Protein AF-A0A9E2ASN6-F1 (afdb_monomer_lite)

Secondary structure (DSSP, 8-state):
--HHHHHHHHHHHHHHHHHHHHHHHHHH--HHHHHHHHTTSHHHHHHHTTS-TTTTSHHHHHHHHHHT----------HHHHHHHHHHHHHHHHHHHHHHHHH--

Foldseek 3Di:
DVVVVVVVVVVVLVVVLVVVLVVCCVVVVDPVVSLVVSCLRQVSLVVLQCPCPPCVPVVVVVVVVVVPDPPPPCPDPPVVSVVSNVVVVVVVVVVVVVVVVVVVD

pLDDT: mean 73.29, std 13.55, range [45.16, 91.12]

Sequence (105 aa):
KRSAFALGFLILWQVFEGFVRGMIRWKLFDGDTTDVIMGFFPLNAMWKLIDEPFSRLGAVQSVADQIGEKFEMDYGVHWYEILIVAGWTVIFIYLSYALLKKRDL

Structure (mmCIF, N/CA/C/O backbone):
data_AF-A0A9E2ASN6-F1
#
_entry.id   AF-A0A9E2ASN6-F1
#
loop_
_atom_site.group_PDB
_atom_site.id
_atom_site.type_symbol
_atom_site.label_atom_id
_atom_site.label_alt_id
_atom_site.label_comp_id
_atom_site.label_asym_id
_atom_site.label_entity_id
_atom_site.label_seq_id
_atom_site.pdbx_PDB_ins_code
_atom_site.Cartn_x
_atom_site.Cartn_y
_atom_site.Cartn_z
_atom_site.occupancy
_atom_site.B_iso_or_equiv
_atom_site.auth_seq_id
_atom_site.auth_comp_id
_atom_site.auth_asym_id
_atom_site.auth_atom_id
_atom_site.pdbx_PDB_model_num
ATOM 1 N N . LYS A 1 1 ? 19.786 -13.891 2.375 1.00 52.62 1 LYS A N 1
ATOM 2 C CA . LYS A 1 1 ? 20.004 -13.201 1.073 1.00 52.62 1 LYS A CA 1
ATOM 3 C C . LYS A 1 1 ? 18.737 -13.078 0.204 1.00 52.62 1 LYS A C 1
ATOM 5 O O . LYS A 1 1 ? 18.647 -12.092 -0.504 1.00 52.62 1 LYS A O 1
ATOM 10 N N . ARG A 1 2 ? 17.749 -13.995 0.263 1.00 59.03 2 ARG A N 1
ATOM 11 C CA . ARG A 1 2 ? 16.497 -13.894 -0.533 1.00 59.03 2 ARG A CA 1
ATOM 12 C C . ARG A 1 2 ? 15.401 -12.994 0.081 1.00 59.03 2 ARG A C 1
ATOM 14 O O . ARG A 1 2 ? 14.643 -12.404 -0.673 1.00 59.03 2 ARG A O 1
ATOM 21 N N . SER A 1 3 ? 15.343 -12.819 1.410 1.00 63.47 3 SER A N 1
ATOM 22 C CA . SER A 1 3 ? 14.298 -11.985 2.048 1.00 63.47 3 SER A CA 1
ATOM 23 C C . SER A 1 3 ? 14.527 -10.472 1.927 1.00 63.47 3 SER A C 1
ATOM 25 O O . SER A 1 3 ? 13.562 -9.720 1.867 1.00 63.47 3 SER A O 1
ATOM 27 N N . ALA A 1 4 ? 15.780 -10.015 1.824 1.00 73.69 4 ALA A N 1
ATOM 28 C CA . ALA A 1 4 ? 16.094 -8.587 1.702 1.00 73.69 4 ALA A CA 1
ATOM 29 C C . ALA A 1 4 ? 15.525 -7.962 0.413 1.00 73.69 4 ALA A C 1
ATOM 31 O O . ALA A 1 4 ? 15.122 -6.804 0.411 1.00 73.69 4 ALA A O 1
ATOM 32 N N . PHE A 1 5 ? 15.439 -8.747 -0.665 1.00 74.56 5 PHE A N 1
ATOM 33 C CA . PHE A 1 5 ? 14.845 -8.310 -1.928 1.00 74.56 5 PHE A CA 1
ATOM 34 C C . PHE A 1 5 ? 13.324 -8.118 -1.817 1.00 74.56 5 PHE A C 1
ATOM 36 O O . PHE A 1 5 ? 12.799 -7.109 -2.277 1.00 74.56 5 PHE A O 1
ATOM 43 N N . ALA A 1 6 ? 12.628 -9.042 -1.145 1.00 77.44 6 ALA A N 1
ATOM 44 C CA . ALA A 1 6 ? 11.190 -8.925 -0.900 1.00 77.44 6 ALA A CA 1
ATOM 45 C C . ALA A 1 6 ? 10.867 -7.724 0.001 1.00 77.44 6 ALA A C 1
ATOM 47 O O . ALA A 1 6 ? 9.943 -6.970 -0.285 1.00 77.44 6 ALA A O 1
ATOM 48 N N . LEU A 1 7 ? 11.669 -7.498 1.045 1.00 80.75 7 LEU A N 1
ATOM 49 C CA . LEU A 1 7 ? 11.490 -6.348 1.929 1.00 80.75 7 LEU A CA 1
ATOM 50 C C . LEU A 1 7 ? 11.705 -5.018 1.188 1.00 80.75 7 LEU A C 1
ATOM 52 O O . LEU A 1 7 ? 10.915 -4.095 1.353 1.00 80.75 7 LEU A O 1
ATOM 56 N N . GLY A 1 8 ? 12.726 -4.933 0.328 1.00 84.56 8 GLY A N 1
ATOM 57 C CA . GLY A 1 8 ? 12.961 -3.748 -0.502 1.00 84.56 8 GLY A CA 1
ATOM 58 C C . GLY A 1 8 ? 11.808 -3.461 -1.467 1.00 84.56 8 GLY A C 1
ATOM 59 O O . GLY A 1 8 ? 11.405 -2.310 -1.616 1.00 84.56 8 GLY A O 1
ATOM 60 N N . PHE A 1 9 ? 11.230 -4.507 -2.066 1.00 85.44 9 PHE A N 1
ATOM 61 C CA . PHE A 1 9 ? 10.035 -4.378 -2.897 1.00 85.44 9 PHE A CA 1
ATOM 62 C C . PHE A 1 9 ? 8.838 -3.841 -2.103 1.00 85.44 9 PHE A C 1
ATOM 64 O O . PHE A 1 9 ? 8.189 -2.904 -2.555 1.00 85.44 9 PHE A O 1
ATOM 71 N N . LEU A 1 10 ? 8.582 -4.379 -0.905 1.00 85.12 10 LEU A N 1
ATOM 72 C CA . LEU A 1 10 ? 7.491 -3.918 -0.041 1.00 85.12 10 LEU A CA 1
ATOM 73 C C . LEU A 1 10 ? 7.661 -2.455 0.383 1.00 85.12 10 LEU A C 1
ATOM 75 O O . LEU A 1 10 ? 6.688 -1.711 0.369 1.00 85.12 10 LEU A O 1
ATOM 79 N N . ILE A 1 11 ? 8.883 -2.022 0.705 1.00 87.56 11 ILE A N 1
ATOM 80 C CA . ILE A 1 11 ? 9.171 -0.621 1.053 1.00 87.56 11 ILE A CA 1
ATOM 81 C C . ILE A 1 11 ? 8.931 0.297 -0.150 1.00 87.56 11 ILE A C 1
ATOM 83 O O . ILE A 1 11 ? 8.284 1.334 -0.020 1.00 87.56 11 ILE A O 1
ATOM 87 N N . LEU A 1 12 ? 9.415 -0.084 -1.335 1.00 89.31 12 LEU A N 1
ATOM 88 C CA . LEU A 1 12 ? 9.182 0.683 -2.560 1.00 89.31 12 LEU A CA 1
ATOM 89 C C . LEU A 1 12 ? 7.685 0.777 -2.874 1.00 89.31 12 LEU A C 1
ATOM 91 O O . LEU A 1 12 ? 7.185 1.850 -3.209 1.00 89.31 12 LEU A O 1
ATOM 95 N N . TRP A 1 13 ? 6.965 -0.332 -2.708 1.00 89.19 13 TRP A N 1
ATOM 96 C CA . TRP A 1 13 ? 5.521 -0.387 -2.883 1.00 89.19 13 TRP A CA 1
ATOM 97 C C . TRP A 1 13 ? 4.780 0.477 -1.852 1.00 89.19 13 TRP A C 1
ATOM 99 O O . TRP A 1 13 ? 3.846 1.188 -2.206 1.00 89.19 13 TRP A O 1
ATOM 109 N N . GLN A 1 14 ? 5.238 0.509 -0.600 1.00 87.50 14 GLN A N 1
ATOM 110 C CA . GLN A 1 14 ? 4.677 1.361 0.450 1.00 87.50 14 GLN A CA 1
ATOM 111 C C . GLN A 1 14 ? 4.834 2.854 0.135 1.00 87.50 14 GLN A C 1
ATOM 113 O O . GLN A 1 14 ? 3.894 3.628 0.319 1.00 87.50 14 GLN A O 1
ATOM 118 N N . VAL A 1 15 ? 5.996 3.265 -0.382 1.00 91.00 15 VAL A N 1
ATOM 119 C CA . VAL A 1 15 ? 6.216 4.647 -0.840 1.00 91.00 15 VAL A CA 1
ATOM 120 C C . VAL A 1 15 ? 5.313 4.973 -2.032 1.00 91.00 15 VAL A C 1
ATOM 122 O O . VAL A 1 15 ? 4.726 6.054 -2.077 1.00 91.00 15 VAL A O 1
ATOM 125 N N . PHE A 1 16 ? 5.154 4.035 -2.970 1.00 91.12 16 PHE A N 1
ATOM 126 C CA . PHE A 1 16 ? 4.257 4.192 -4.113 1.00 91.12 16 PHE A CA 1
ATOM 127 C C . PHE A 1 16 ? 2.791 4.357 -3.683 1.00 91.12 16 PHE A C 1
ATOM 129 O O . PHE A 1 16 ? 2.140 5.308 -4.113 1.00 91.12 16 PHE A O 1
ATOM 136 N N . GLU A 1 17 ? 2.281 3.503 -2.791 1.00 89.25 17 GLU A N 1
ATOM 137 C CA . GLU A 1 17 ? 0.923 3.641 -2.246 1.00 89.25 17 GLU A CA 1
ATOM 138 C C . GLU A 1 17 ? 0.734 4.976 -1.513 1.00 89.25 17 GLU A C 1
ATOM 140 O O . GLU A 1 17 ? -0.284 5.644 -1.698 1.00 89.25 17 GLU A O 1
ATOM 145 N N . GLY A 1 18 ? 1.726 5.419 -0.733 1.00 88.56 18 GLY A N 1
ATOM 146 C CA . GLY A 1 18 ? 1.693 6.728 -0.075 1.00 88.56 18 GLY A CA 1
ATOM 147 C C . GLY A 1 18 ? 1.629 7.895 -1.066 1.00 88.56 18 GLY A C 1
ATOM 148 O O . GLY A 1 18 ? 0.874 8.847 -0.859 1.00 88.56 18 GLY A O 1
ATOM 149 N N . PHE A 1 19 ? 2.367 7.805 -2.175 1.00 90.00 19 PHE A N 1
ATOM 150 C CA . PHE A 1 19 ? 2.329 8.800 -3.245 1.00 90.00 19 PHE A CA 1
ATOM 151 C C . PHE A 1 19 ? 0.972 8.831 -3.957 1.00 90.00 19 PHE A C 1
ATOM 153 O O . PHE A 1 19 ? 0.406 9.909 -4.149 1.00 90.00 19 PHE A O 1
ATOM 160 N N . VAL A 1 20 ? 0.412 7.664 -4.293 1.00 88.81 20 VAL A N 1
ATOM 161 C CA . VAL A 1 20 ? -0.926 7.566 -4.893 1.00 88.81 20 VAL A CA 1
ATOM 162 C C . VAL A 1 20 ? -1.986 8.137 -3.950 1.00 88.81 20 VAL A C 1
ATOM 164 O O . VAL A 1 20 ? -2.802 8.949 -4.385 1.00 88.81 20 VAL A O 1
ATOM 167 N N . ARG A 1 21 ? -1.922 7.817 -2.651 1.00 87.00 21 ARG A N 1
ATOM 168 C CA . ARG A 1 21 ? -2.815 8.394 -1.634 1.00 87.00 21 ARG A CA 1
ATOM 169 C C . ARG A 1 21 ? -2.741 9.916 -1.609 1.00 87.00 21 ARG A C 1
ATOM 171 O O . ARG A 1 21 ? -3.774 10.580 -1.613 1.00 87.00 21 ARG A O 1
ATOM 178 N N . GLY A 1 22 ? -1.527 10.468 -1.597 1.00 87.44 22 GLY A N 1
ATOM 179 C CA . GLY A 1 22 ? -1.305 11.913 -1.617 1.00 87.44 22 GLY A CA 1
ATOM 180 C C . GLY A 1 22 ? -1.884 12.575 -2.868 1.00 87.44 22 GLY A C 1
ATOM 181 O O . GLY A 1 22 ? -2.556 13.600 -2.767 1.00 87.44 22 GLY A O 1
ATOM 182 N N . MET A 1 23 ? -1.692 11.959 -4.037 1.00 87.81 23 MET A N 1
ATOM 183 C CA . MET A 1 23 ? -2.211 12.466 -5.308 1.00 87.81 23 MET A CA 1
ATOM 184 C C . MET A 1 23 ? -3.743 12.428 -5.374 1.00 87.81 23 MET A C 1
ATOM 186 O O . MET A 1 23 ? -4.361 13.405 -5.796 1.00 87.81 23 MET A O 1
ATOM 190 N N . ILE A 1 24 ? -4.361 11.325 -4.943 1.00 85.50 24 ILE A N 1
ATOM 191 C CA . ILE A 1 24 ? -5.821 11.176 -4.916 1.00 85.50 24 ILE A CA 1
ATOM 192 C C . ILE A 1 24 ? -6.432 12.185 -3.948 1.00 85.50 24 ILE A C 1
ATOM 194 O O . ILE A 1 24 ? -7.344 12.913 -4.333 1.00 85.50 24 ILE A O 1
ATOM 198 N N . ARG A 1 25 ? -5.875 12.309 -2.737 1.00 83.50 25 ARG A N 1
ATOM 199 C CA . ARG A 1 25 ? -6.339 13.276 -1.736 1.00 83.50 25 ARG A CA 1
ATOM 200 C C . ARG A 1 25 ? -6.245 14.714 -2.239 1.00 83.50 25 ARG A C 1
ATOM 202 O O . ARG A 1 25 ? -7.140 15.511 -1.980 1.00 83.50 25 ARG A O 1
ATOM 209 N N . TRP A 1 26 ? -5.186 15.044 -2.978 1.00 82.69 26 TRP A N 1
ATOM 210 C CA . TRP A 1 26 ? -5.017 16.372 -3.567 1.00 82.69 26 TRP A CA 1
ATOM 211 C C . TRP A 1 26 ? -5.994 16.652 -4.717 1.00 82.69 26 TRP A C 1
ATOM 213 O O . TRP A 1 26 ? -6.374 17.798 -4.924 1.00 82.69 26 TRP A O 1
ATOM 223 N N . LYS A 1 27 ? -6.421 15.623 -5.460 1.00 81.50 27 LYS A N 1
ATOM 224 C CA . LYS A 1 27 ? -7.338 15.775 -6.599 1.00 81.50 27 LYS A CA 1
ATOM 225 C C . LYS A 1 27 ? -8.815 15.714 -6.208 1.00 81.50 27 LYS A C 1
ATOM 227 O O . LYS A 1 27 ? -9.624 16.405 -6.818 1.00 81.50 27 LYS A O 1
ATOM 232 N N . LEU A 1 28 ? -9.166 14.870 -5.242 1.00 75.06 28 LEU A N 1
ATOM 233 C CA . LEU A 1 28 ? -10.550 14.637 -4.826 1.00 75.06 28 LEU A CA 1
ATOM 234 C C . LEU A 1 28 ? -10.956 15.468 -3.603 1.00 75.06 28 LEU A C 1
ATOM 236 O O . LEU A 1 28 ? -12.149 15.603 -3.370 1.00 75.06 28 LEU A O 1
ATOM 240 N N . PHE A 1 29 ? -10.001 16.023 -2.840 1.00 69.56 29 PHE A N 1
ATOM 241 C CA . PHE A 1 29 ? -10.226 16.772 -1.586 1.00 69.56 29 PHE A CA 1
ATOM 242 C C . PHE A 1 29 ? -11.166 16.086 -0.577 1.00 69.56 29 PHE A C 1
ATOM 244 O O . PHE A 1 29 ? -11.636 16.720 0.363 1.00 69.56 29 PHE A O 1
ATOM 251 N N . ASP A 1 30 ? -11.390 14.785 -0.743 1.00 76.06 30 ASP A N 1
ATOM 252 C CA . ASP A 1 30 ? -12.332 13.987 0.022 1.00 76.06 30 ASP A CA 1
ATOM 253 C C . ASP A 1 30 ? -11.607 12.780 0.625 1.00 76.06 30 ASP A C 1
ATOM 255 O O . ASP A 1 30 ? -10.916 12.028 -0.076 1.00 76.06 30 ASP A O 1
ATOM 259 N N . GLY A 1 31 ? -11.714 12.646 1.946 1.00 75.25 31 GLY A N 1
ATOM 260 C CA . GLY A 1 31 ? -11.082 11.578 2.715 1.00 75.25 31 GLY A CA 1
ATOM 261 C C . GLY A 1 31 ? -11.748 10.234 2.459 1.00 75.25 31 GLY A C 1
ATOM 262 O O . GLY A 1 31 ? -11.046 9.256 2.215 1.00 75.25 31 GLY A O 1
ATOM 263 N N . ASP A 1 32 ? -13.078 10.217 2.387 1.00 78.19 32 ASP A N 1
ATOM 264 C CA . ASP A 1 32 ? -13.855 8.981 2.296 1.00 78.19 32 ASP A CA 1
ATOM 265 C C . ASP A 1 32 ? -13.645 8.298 0.945 1.00 78.19 32 ASP A C 1
ATOM 267 O O . ASP A 1 32 ? -13.300 7.116 0.871 1.00 78.19 32 ASP A O 1
ATOM 271 N N . THR A 1 33 ? -13.735 9.061 -0.148 1.00 78.06 33 THR A N 1
ATOM 272 C CA . THR A 1 33 ? -13.447 8.529 -1.486 1.00 78.06 33 THR A CA 1
ATOM 273 C C . THR A 1 33 ? -11.985 8.082 -1.612 1.00 78.06 33 THR A C 1
ATOM 275 O O . THR A 1 33 ? -11.694 7.061 -2.242 1.00 78.06 33 THR A O 1
ATOM 278 N N . THR A 1 34 ? -11.050 8.808 -0.985 1.00 82.94 34 THR A N 1
ATOM 279 C CA . THR A 1 34 ? -9.637 8.407 -0.959 1.00 82.94 34 THR A CA 1
ATOM 280 C C . THR A 1 34 ? -9.468 7.074 -0.236 1.00 82.94 34 THR A C 1
ATOM 282 O O . THR A 1 34 ? -8.794 6.194 -0.760 1.00 82.94 34 THR A O 1
ATOM 285 N N . ASP A 1 35 ? -10.097 6.885 0.921 1.00 79.62 35 ASP A N 1
ATOM 286 C CA . ASP A 1 35 ? -9.952 5.670 1.722 1.00 79.62 35 ASP A CA 1
ATOM 287 C C . ASP A 1 35 ? -10.648 4.454 1.081 1.00 79.62 35 ASP A C 1
ATOM 289 O O . ASP A 1 35 ? -10.157 3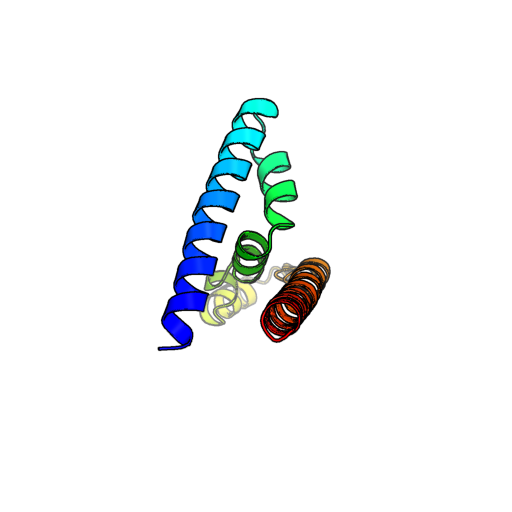.327 1.204 1.00 79.62 35 ASP A O 1
ATOM 293 N N . VAL A 1 36 ? -11.723 4.657 0.308 1.00 81.88 36 VAL A N 1
ATOM 294 C CA . VAL A 1 36 ? -12.309 3.604 -0.541 1.00 81.88 36 VAL A CA 1
ATOM 295 C C . VAL A 1 36 ? -11.330 3.178 -1.632 1.00 81.88 36 VAL A C 1
ATOM 297 O O . VAL A 1 36 ? -11.057 1.987 -1.769 1.00 81.88 36 VAL A O 1
ATOM 300 N N . ILE A 1 37 ? -10.757 4.127 -2.382 1.00 82.50 37 ILE A N 1
ATOM 301 C CA . ILE A 1 37 ? -9.815 3.813 -3.468 1.00 82.50 37 ILE A CA 1
ATOM 302 C C . ILE A 1 37 ? -8.543 3.169 -2.910 1.00 82.50 37 ILE A C 1
ATOM 304 O O . ILE A 1 37 ? -8.058 2.176 -3.453 1.00 82.50 37 ILE A O 1
ATOM 308 N N . MET A 1 38 ? -8.024 3.697 -1.801 1.00 84.44 38 MET A N 1
ATOM 309 C CA . MET A 1 38 ? -6.868 3.128 -1.117 1.00 84.44 38 MET A CA 1
ATOM 310 C C . MET A 1 38 ? -7.167 1.728 -0.582 1.00 84.44 38 MET A C 1
ATOM 312 O O . MET A 1 38 ? -6.291 0.877 -0.640 1.00 84.44 38 MET A O 1
ATOM 316 N N . GLY A 1 39 ? -8.401 1.433 -0.168 1.00 80.31 39 GLY A N 1
ATOM 317 C CA . GLY A 1 39 ? -8.825 0.094 0.252 1.00 80.31 39 GLY A CA 1
ATOM 318 C C . GLY A 1 39 ? -8.701 -0.999 -0.820 1.00 80.31 39 GLY A C 1
ATOM 319 O O . GLY A 1 39 ? -8.700 -2.176 -0.473 1.00 80.31 39 GLY A O 1
ATOM 320 N N . PHE A 1 40 ? -8.544 -0.651 -2.102 1.00 82.25 40 PHE A N 1
ATOM 321 C CA . PHE A 1 40 ? -8.254 -1.622 -3.169 1.00 82.25 40 PHE A CA 1
ATOM 322 C C . PHE A 1 40 ? -6.765 -1.944 -3.318 1.00 82.25 40 PHE A C 1
ATOM 324 O O . PHE A 1 40 ? -6.412 -2.909 -4.003 1.00 82.25 40 PHE A O 1
ATOM 331 N N . PHE A 1 41 ? -5.882 -1.146 -2.715 1.00 86.12 41 PHE A N 1
ATOM 332 C CA . PHE A 1 41 ? -4.447 -1.392 -2.748 1.00 86.12 41 PHE A CA 1
ATOM 333 C C . PHE A 1 41 ? -4.065 -2.491 -1.759 1.00 86.12 41 PHE A C 1
ATOM 335 O O . PHE A 1 41 ? -4.624 -2.554 -0.666 1.00 86.12 41 PHE A O 1
ATOM 342 N N . PRO A 1 42 ? -3.099 -3.356 -2.101 1.00 80.81 42 PRO A N 1
ATOM 343 C CA . PRO A 1 42 ? -2.817 -4.551 -1.320 1.00 80.81 42 PRO A CA 1
ATOM 344 C C . PRO A 1 42 ? -2.360 -4.245 0.108 1.00 80.81 42 PRO A C 1
ATOM 346 O O . PRO A 1 42 ? -2.790 -4.949 1.017 1.00 80.81 42 PRO A O 1
ATOM 349 N N . LEU A 1 43 ? -1.533 -3.213 0.350 1.00 82.81 43 LEU A N 1
ATOM 350 C CA . LEU A 1 43 ? -1.125 -2.905 1.727 1.00 82.81 43 LEU A CA 1
ATOM 351 C C . LEU A 1 43 ? -2.285 -2.310 2.526 1.00 82.81 43 LEU A C 1
ATOM 353 O O . LEU A 1 43 ? -2.547 -2.765 3.633 1.00 82.81 43 LEU A O 1
ATOM 357 N N . ASN A 1 44 ? -3.004 -1.333 1.974 1.00 82.12 44 ASN A N 1
ATOM 358 C CA . ASN A 1 44 ? -4.147 -0.711 2.651 1.00 82.12 44 ASN A CA 1
ATOM 359 C C . ASN A 1 44 ? -5.310 -1.695 2.891 1.00 82.12 44 ASN A C 1
ATOM 361 O O . ASN A 1 44 ? -5.915 -1.660 3.958 1.00 82.12 44 ASN A O 1
ATOM 365 N N . ALA A 1 45 ? -5.572 -2.624 1.969 1.00 80.38 45 ALA A N 1
ATOM 366 C CA . ALA A 1 45 ? -6.541 -3.704 2.159 1.00 80.38 45 ALA A CA 1
ATOM 367 C C . ALA A 1 45 ? -6.15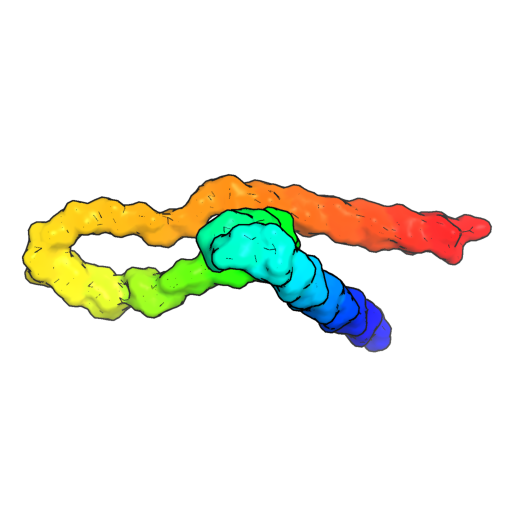2 -4.615 3.337 1.00 80.38 45 ALA A C 1
ATOM 369 O O . ALA A 1 45 ? -6.995 -4.957 4.161 1.00 80.38 45 ALA A O 1
ATOM 370 N N . MET A 1 46 ? -4.862 -4.960 3.466 1.00 78.38 46 MET A N 1
ATOM 371 C CA . MET A 1 46 ? -4.352 -5.705 4.627 1.00 78.38 46 MET A CA 1
ATOM 372 C C . MET A 1 46 ? -4.488 -4.928 5.941 1.00 78.38 46 MET A C 1
ATOM 374 O O . MET A 1 46 ? -4.707 -5.545 6.979 1.00 78.38 46 MET A O 1
ATOM 378 N N . TRP A 1 47 ? -4.374 -3.599 5.913 1.00 74.69 47 TRP A N 1
ATOM 379 C CA . TRP A 1 47 ? -4.634 -2.764 7.087 1.00 74.69 47 TRP A CA 1
ATOM 380 C C . TRP A 1 47 ? -6.119 -2.761 7.471 1.00 74.69 47 TRP A C 1
ATOM 382 O O . TRP A 1 47 ? -6.413 -2.952 8.647 1.00 74.69 47 TRP A O 1
ATOM 392 N N . LYS A 1 48 ? -7.039 -2.660 6.500 1.00 72.62 48 LYS A N 1
ATOM 393 C CA . LYS A 1 48 ? -8.494 -2.725 6.745 1.00 72.62 48 LYS A CA 1
ATOM 394 C C . LYS A 1 48 ? -8.959 -4.045 7.366 1.00 72.62 48 LYS A C 1
ATOM 396 O O . LYS A 1 48 ? -9.796 -4.056 8.259 1.00 72.62 48 LYS A O 1
ATOM 401 N N . LEU A 1 49 ? -8.333 -5.163 6.995 1.00 68.81 49 LEU A N 1
ATOM 402 C CA . LEU A 1 49 ? -8.563 -6.474 7.628 1.00 68.81 49 LEU A CA 1
ATOM 403 C C . LEU A 1 49 ? -8.314 -6.480 9.151 1.00 68.81 49 LEU A C 1
ATOM 405 O O . LEU A 1 49 ? -8.870 -7.309 9.883 1.00 68.81 49 LEU A O 1
ATOM 409 N N . ILE A 1 50 ? -7.453 -5.576 9.617 1.00 65.31 50 ILE A N 1
ATOM 410 C CA . ILE A 1 50 ? -7.023 -5.442 11.010 1.00 65.31 50 ILE A CA 1
ATOM 411 C C . ILE A 1 50 ? -7.770 -4.295 11.706 1.00 65.31 50 ILE A C 1
ATOM 413 O O . ILE A 1 50 ? -7.540 -4.077 12.895 1.00 65.31 50 ILE A O 1
ATOM 417 N N . ASP A 1 51 ? -8.685 -3.591 11.030 1.00 56.53 51 ASP A N 1
ATOM 418 C CA . ASP A 1 51 ? -9.509 -2.592 11.704 1.00 56.53 51 ASP A CA 1
ATOM 419 C C . ASP A 1 51 ? -10.298 -3.255 12.850 1.00 56.53 51 ASP A C 1
ATOM 421 O O . ASP A 1 51 ? -10.843 -4.357 12.729 1.00 56.53 51 ASP A O 1
ATOM 425 N N . GLU A 1 52 ? -10.256 -2.581 14.003 1.00 56.06 52 GLU A N 1
ATOM 426 C CA . GLU A 1 52 ? -10.885 -2.953 15.280 1.00 56.06 52 GLU A CA 1
ATOM 427 C C . GLU A 1 52 ? -10.323 -4.196 16.008 1.00 56.06 52 GLU A C 1
ATOM 429 O O . GLU A 1 52 ? -11.070 -5.090 16.419 1.00 56.06 52 GLU A O 1
ATOM 434 N N . PRO A 1 53 ? -9.013 -4.244 16.325 1.00 54.59 53 PRO A N 1
ATOM 435 C CA . PRO A 1 53 ? -8.459 -5.329 17.135 1.00 54.59 53 PRO A CA 1
ATOM 436 C C . PRO A 1 53 ? -8.979 -5.281 18.580 1.00 54.59 53 PRO A C 1
ATOM 438 O O . PRO A 1 53 ? -9.106 -6.319 19.222 1.00 54.59 53 PRO A O 1
ATOM 441 N N . PHE A 1 54 ? -9.308 -4.084 19.083 1.00 54.47 54 PHE A N 1
ATOM 442 C CA . PHE A 1 54 ? -9.803 -3.872 20.444 1.00 54.47 54 PHE A CA 1
ATOM 443 C C . PHE A 1 54 ? -11.291 -4.200 20.603 1.00 54.47 54 PHE A C 1
ATOM 445 O O . PHE A 1 54 ? -11.650 -4.800 21.612 1.00 54.47 54 PHE A O 1
ATOM 452 N N . SER A 1 55 ? -12.142 -3.898 19.614 1.00 55.34 55 SER A N 1
ATOM 453 C CA . SER A 1 55 ? -13.557 -4.313 19.634 1.00 55.34 55 SER A CA 1
ATOM 454 C C . SER A 1 55 ? -13.711 -5.835 19.537 1.00 55.34 55 SER A C 1
ATOM 456 O O . SER A 1 55 ? -14.686 -6.395 20.025 1.00 55.34 55 SER A O 1
ATOM 458 N N . ARG A 1 56 ? -12.709 -6.515 18.962 1.00 54.81 56 ARG A N 1
ATOM 459 C CA . ARG A 1 56 ? -12.606 -7.981 18.888 1.00 54.81 56 ARG A CA 1
ATOM 460 C C . ARG A 1 56 ? -11.978 -8.628 20.131 1.00 54.81 56 ARG A C 1
ATOM 462 O O . ARG A 1 56 ? -11.955 -9.855 20.226 1.00 54.81 56 ARG A O 1
ATOM 469 N N . LEU A 1 57 ? -11.459 -7.855 21.093 1.00 61.78 57 LEU A N 1
ATOM 470 C CA . LEU A 1 57 ? -11.014 -8.415 22.372 1.00 61.78 57 LEU A CA 1
ATOM 471 C C . LEU A 1 57 ? -12.252 -8.845 23.162 1.00 61.78 57 LEU A C 1
ATOM 473 O O . LEU A 1 57 ? -13.062 -8.009 23.557 1.00 61.78 57 LEU A O 1
ATOM 477 N N . GLY A 1 58 ? -12.366 -10.140 23.469 1.00 57.16 58 GLY A N 1
ATOM 478 C CA . GLY A 1 58 ? -13.503 -10.700 24.220 1.00 57.16 58 GLY A CA 1
ATOM 479 C C . GLY A 1 58 ? -13.773 -10.033 25.583 1.00 57.16 58 GLY A C 1
ATOM 480 O O . GLY A 1 58 ? -14.865 -10.148 26.134 1.00 57.16 58 GLY A O 1
ATOM 481 N N . ALA A 1 59 ? -12.812 -9.272 26.117 1.00 57.00 59 ALA A N 1
ATOM 482 C CA . ALA A 1 59 ? -12.989 -8.447 27.311 1.00 57.00 59 ALA A CA 1
ATOM 483 C C . ALA A 1 59 ? -13.928 -7.240 27.092 1.00 57.00 59 ALA A C 1
ATOM 485 O O . ALA A 1 59 ? -14.630 -6.857 28.017 1.00 57.00 59 ALA A O 1
ATOM 486 N N . VAL A 1 60 ? -13.983 -6.662 25.887 1.00 56.81 60 VAL A N 1
ATOM 487 C CA . VAL A 1 60 ? -14.916 -5.572 25.536 1.00 56.81 60 VAL A CA 1
ATOM 488 C C . VAL A 1 60 ? -16.271 -6.147 25.122 1.00 56.81 60 VAL A C 1
ATO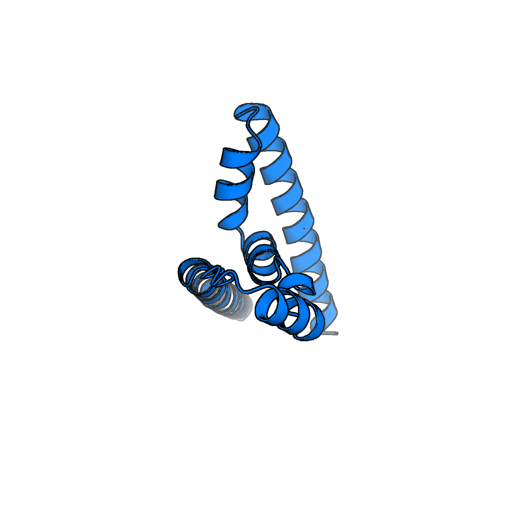M 490 O O . VAL A 1 60 ? -17.305 -5.638 25.549 1.00 56.81 60 VAL A O 1
ATOM 493 N N . GLN A 1 61 ? -16.270 -7.268 24.392 1.00 58.16 61 GLN A N 1
ATOM 494 C CA . GLN A 1 61 ? -17.489 -8.004 24.042 1.00 58.16 61 GLN A CA 1
ATOM 495 C C . GLN A 1 61 ? -18.266 -8.449 25.290 1.00 58.16 61 GLN A C 1
ATOM 497 O O . GLN A 1 61 ? -19.468 -8.242 25.365 1.00 58.16 61 GLN A O 1
ATOM 502 N N . SER A 1 62 ? -17.579 -8.955 26.320 1.00 59.75 62 SER A N 1
ATOM 503 C CA . SER A 1 62 ? -18.233 -9.382 27.567 1.00 59.75 62 SER A CA 1
ATOM 504 C C . SER A 1 62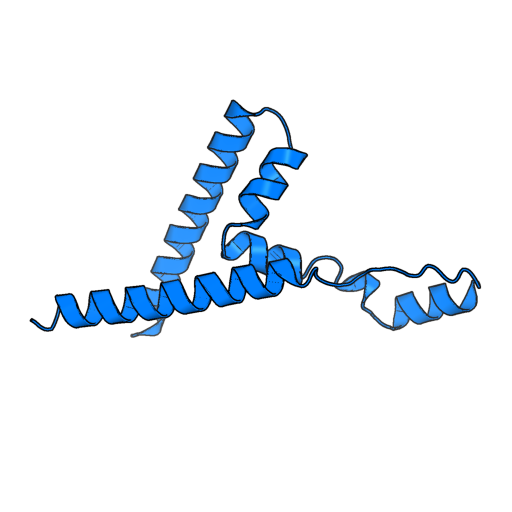 ? -18.799 -8.229 28.407 1.00 59.75 62 SER A C 1
ATOM 506 O O . SER A 1 62 ? -19.718 -8.456 29.192 1.00 59.75 62 SER A O 1
ATOM 508 N N . VAL A 1 63 ? -18.292 -7.000 28.255 1.00 61.06 63 VAL A N 1
ATOM 509 C CA . VAL A 1 63 ? -18.871 -5.792 28.875 1.00 61.06 63 VAL A CA 1
ATOM 510 C C . VAL A 1 63 ? -20.077 -5.298 28.071 1.00 61.06 63 VAL A C 1
ATOM 512 O O . VAL A 1 63 ? -21.075 -4.907 28.669 1.00 61.06 63 VAL A O 1
ATOM 515 N N . ALA A 1 64 ? -20.032 -5.379 26.738 1.00 58.25 64 ALA A N 1
ATOM 516 C CA . ALA A 1 64 ? -21.166 -5.064 25.866 1.00 58.25 64 ALA A CA 1
ATOM 517 C C . ALA A 1 64 ? -22.331 -6.064 26.034 1.00 58.25 64 ALA A C 1
ATOM 519 O O . ALA A 1 64 ? -23.477 -5.644 26.189 1.00 58.25 64 ALA A O 1
ATOM 520 N N . ASP A 1 65 ? -22.039 -7.368 26.126 1.00 60.53 65 ASP A N 1
ATOM 521 C CA . ASP A 1 65 ? -23.026 -8.435 26.365 1.00 60.53 65 ASP A CA 1
ATOM 522 C C . ASP A 1 65 ? -23.750 -8.276 27.715 1.00 60.53 65 ASP A C 1
ATOM 524 O O . ASP A 1 65 ? -24.913 -8.658 27.856 1.00 60.53 65 ASP A O 1
ATOM 528 N N . GLN A 1 66 ? -23.089 -7.679 28.713 1.00 57.09 66 GLN A N 1
ATOM 529 C CA . GLN A 1 66 ? -23.677 -7.403 30.029 1.00 57.09 66 GLN A CA 1
ATOM 530 C C . GLN A 1 66 ? -24.621 -6.190 30.042 1.00 57.09 66 GLN A C 1
ATOM 532 O O . GLN A 1 66 ? -25.449 -6.085 30.946 1.00 57.09 66 GLN A O 1
ATOM 537 N N . ILE A 1 67 ? -24.526 -5.287 29.058 1.00 61.41 67 ILE A N 1
ATOM 538 C CA . ILE A 1 67 ? -25.335 -4.056 28.978 1.00 61.41 67 ILE A CA 1
ATOM 539 C C . ILE A 1 67 ? -26.642 -4.281 28.184 1.00 61.41 67 ILE A C 1
ATOM 541 O O . ILE A 1 67 ? -27.562 -3.470 28.256 1.00 61.41 67 ILE A O 1
ATOM 545 N N . GLY A 1 68 ? -26.808 -5.439 27.535 1.00 51.59 68 GLY A N 1
ATOM 546 C CA . GLY A 1 68 ? -28.112 -5.906 27.050 1.00 51.59 68 GLY A CA 1
ATOM 547 C C . GLY A 1 68 ? -28.609 -5.276 25.745 1.00 51.59 68 GLY A C 1
ATOM 548 O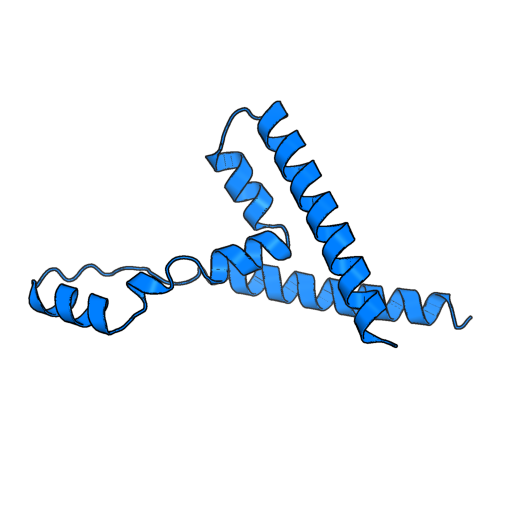 O . GLY A 1 68 ? -29.739 -5.554 25.341 1.00 51.59 68 GLY A O 1
ATOM 549 N N . GLU A 1 69 ? -27.792 -4.495 25.039 1.00 49.75 69 GLU A N 1
ATOM 550 C CA . GLU A 1 69 ? -28.067 -4.172 23.640 1.00 49.75 69 GLU A CA 1
ATOM 551 C C . GLU A 1 69 ? -27.436 -5.238 22.750 1.00 49.75 69 GLU A C 1
ATOM 553 O O . GLU A 1 69 ? -26.216 -5.344 22.635 1.00 49.75 69 GLU A O 1
ATOM 558 N N . LYS A 1 70 ? -28.295 -6.026 22.095 1.00 45.16 70 LYS A N 1
ATOM 559 C CA . LYS A 1 70 ? -27.946 -6.818 20.914 1.00 45.16 70 LYS A CA 1
ATOM 560 C C . LYS A 1 70 ? -27.561 -5.861 19.789 1.00 45.16 70 LYS A C 1
ATOM 562 O O . LYS A 1 70 ? -28.312 -5.684 18.834 1.00 45.16 70 LYS A O 1
ATOM 567 N N . PHE A 1 71 ? -26.414 -5.213 19.901 1.00 47.50 71 PHE A N 1
ATOM 568 C CA . PHE A 1 71 ? -25.774 -4.711 18.714 1.00 47.50 71 PHE A CA 1
ATOM 569 C C . PHE A 1 71 ? -25.310 -5.950 17.954 1.00 47.50 71 PHE A C 1
ATOM 571 O O . PHE A 1 71 ? -24.367 -6.631 18.356 1.00 47.50 71 PHE A O 1
ATOM 578 N N . GLU A 1 72 ? -26.010 -6.279 16.871 1.00 46.22 72 GLU A N 1
ATOM 579 C CA . GLU A 1 72 ? -25.427 -7.029 15.762 1.00 46.22 72 GLU A CA 1
ATOM 580 C C . GLU A 1 72 ? -24.287 -6.169 15.225 1.00 46.22 72 GLU A C 1
ATOM 582 O O . GLU A 1 72 ? -24.431 -5.404 14.276 1.00 46.22 72 GLU A O 1
ATOM 587 N N . MET A 1 73 ? -23.168 -6.185 15.941 1.00 46.59 73 MET A N 1
ATOM 588 C CA . MET A 1 73 ? -21.978 -5.495 15.513 1.00 46.59 73 MET A CA 1
ATOM 589 C C . MET A 1 73 ? -21.433 -6.335 14.379 1.00 46.59 73 MET A C 1
ATOM 591 O O . MET A 1 73 ? -20.799 -7.368 14.602 1.00 46.59 73 MET A O 1
ATOM 595 N N . ASP A 1 74 ? -21.752 -5.915 13.159 1.00 47.06 74 ASP A N 1
ATOM 596 C CA . ASP A 1 74 ? -21.137 -6.390 11.929 1.00 47.06 74 ASP A CA 1
ATOM 597 C C . ASP A 1 74 ? -19.674 -5.910 11.916 1.00 47.06 74 ASP A C 1
ATOM 599 O O . ASP A 1 74 ? -19.243 -5.085 11.121 1.00 47.06 74 ASP A O 1
ATOM 603 N N . TYR A 1 75 ? -18.897 -6.406 12.882 1.00 51.47 75 TYR A N 1
ATOM 604 C CA . TYR A 1 75 ? -17.445 -6.276 12.989 1.00 51.47 75 TYR A CA 1
ATOM 605 C C . TYR A 1 75 ? -16.738 -7.248 12.035 1.00 51.47 75 TYR A C 1
ATOM 607 O O . TYR A 1 75 ? -15.574 -7.625 12.234 1.00 51.47 75 TYR A O 1
ATOM 615 N N . GLY A 1 76 ? -17.462 -7.711 11.016 1.00 52.78 76 GLY A N 1
ATOM 616 C CA . GLY A 1 76 ? -16.947 -8.544 9.961 1.00 52.78 76 GLY A CA 1
ATOM 617 C C . GLY A 1 76 ? -16.053 -7.705 9.070 1.00 52.78 76 GLY A C 1
ATOM 618 O O . GLY A 1 76 ? -16.512 -6.799 8.375 1.00 52.78 76 GLY A O 1
ATOM 619 N N . VAL A 1 77 ? -14.768 -8.059 9.030 1.00 56.66 77 VAL A N 1
ATOM 620 C CA . VAL A 1 77 ? -13.973 -7.843 7.818 1.00 56.66 77 VAL A CA 1
ATOM 621 C C . VAL A 1 77 ? -14.867 -8.205 6.641 1.00 56.66 77 VAL A C 1
ATOM 623 O O . VAL A 1 77 ? -15.318 -9.352 6.533 1.00 56.66 77 VAL A O 1
ATOM 626 N N . HIS A 1 78 ? -15.160 -7.236 5.784 1.00 65.31 78 HIS A N 1
ATOM 627 C CA . HIS A 1 78 ? -16.088 -7.503 4.706 1.00 65.31 78 HIS A CA 1
ATOM 628 C C . HIS A 1 78 ? -15.437 -8.526 3.768 1.00 65.31 78 HIS A C 1
ATOM 630 O O . HIS A 1 78 ? -14.273 -8.404 3.389 1.00 65.31 78 HIS A O 1
ATOM 636 N N . TRP A 1 79 ? -16.180 -9.565 3.388 1.00 69.00 79 TRP A N 1
ATOM 637 C CA . TRP A 1 79 ? -15.676 -10.686 2.582 1.00 69.00 79 TRP A CA 1
ATOM 638 C C . TRP A 1 79 ? -14.977 -10.245 1.280 1.00 69.00 79 TRP A C 1
ATOM 640 O O . TRP A 1 79 ? -14.075 -10.933 0.798 1.00 69.00 79 TRP A O 1
ATOM 650 N N . TYR A 1 80 ? -15.349 -9.083 0.728 1.00 71.12 80 TYR A N 1
ATOM 651 C CA . TYR A 1 80 ? -14.692 -8.509 -0.444 1.00 71.12 80 TYR A CA 1
ATOM 652 C C . TYR A 1 80 ? -13.233 -8.109 -0.170 1.00 71.12 80 TYR A C 1
ATOM 654 O O . TYR A 1 80 ? -12.404 -8.238 -1.064 1.00 71.12 80 TYR A O 1
ATOM 662 N N . GLU A 1 81 ? -12.879 -7.690 1.047 1.00 74.00 81 GLU A N 1
ATOM 663 C CA . GLU A 1 81 ? -11.508 -7.304 1.419 1.00 74.00 81 GLU A CA 1
ATOM 664 C C . GLU A 1 81 ? -10.580 -8.520 1.398 1.00 74.00 81 GLU A C 1
ATOM 666 O O . GLU A 1 81 ? -9.469 -8.462 0.867 1.00 74.00 81 GLU A O 1
ATOM 671 N N . ILE A 1 82 ? -11.083 -9.665 1.870 1.00 77.50 82 ILE A N 1
ATOM 672 C CA . ILE A 1 82 ? -10.387 -10.955 1.801 1.00 77.50 82 ILE A CA 1
ATOM 673 C C . ILE A 1 82 ? -10.153 -11.354 0.339 1.00 77.50 82 ILE A C 1
ATOM 675 O O . ILE A 1 82 ? -9.050 -11.772 -0.020 1.00 77.50 82 ILE A O 1
ATOM 679 N N . LEU A 1 83 ? -11.161 -11.200 -0.526 1.00 82.44 83 LEU A N 1
ATOM 680 C CA . LEU A 1 83 ? -11.026 -11.505 -1.953 1.00 82.44 83 LEU A CA 1
ATOM 681 C C . LEU A 1 83 ? -10.037 -10.579 -2.663 1.00 82.44 83 LEU A C 1
ATOM 683 O O . LEU A 1 83 ? -9.264 -11.051 -3.497 1.00 82.44 83 LEU A O 1
ATOM 687 N N . ILE A 1 84 ? -10.025 -9.289 -2.323 1.00 83.31 84 ILE A N 1
ATOM 688 C CA . ILE A 1 84 ? -9.067 -8.318 -2.865 1.00 83.31 84 ILE A CA 1
ATOM 689 C C . ILE A 1 84 ? -7.638 -8.737 -2.497 1.00 83.31 84 ILE A C 1
ATOM 691 O O . ILE A 1 84 ? -6.778 -8.823 -3.376 1.00 83.31 84 ILE A O 1
ATOM 695 N N . VAL A 1 85 ? -7.380 -9.074 -1.228 1.00 83.19 85 VAL A N 1
ATOM 696 C CA . VAL A 1 85 ? -6.052 -9.531 -0.783 1.00 83.19 85 VAL A CA 1
ATOM 697 C C . VAL A 1 85 ? -5.655 -10.857 -1.431 1.00 83.19 85 VAL A C 1
ATOM 699 O O . VAL A 1 85 ? -4.511 -11.009 -1.870 1.00 83.19 85 VAL A O 1
ATOM 702 N N . ALA A 1 86 ? -6.586 -11.804 -1.555 1.00 84.31 86 ALA A N 1
ATOM 703 C CA . ALA A 1 86 ? -6.337 -13.071 -2.237 1.00 84.31 86 ALA A CA 1
ATOM 704 C C . ALA A 1 86 ? -5.991 -12.854 -3.721 1.00 84.31 86 ALA A C 1
ATOM 706 O O . ALA A 1 86 ? -5.016 -13.421 -4.219 1.00 84.31 86 ALA A O 1
ATOM 707 N N . GLY A 1 87 ? -6.728 -11.975 -4.408 1.00 88.12 87 GLY A N 1
ATOM 708 C CA . GLY A 1 87 ? -6.466 -11.585 -5.793 1.00 88.12 87 GLY A CA 1
ATOM 709 C C . GLY A 1 87 ? -5.075 -10.976 -5.971 1.00 88.12 87 GLY A C 1
ATOM 710 O O . GLY A 1 87 ? -4.302 -11.433 -6.814 1.00 88.12 87 GLY A O 1
ATOM 711 N N . TRP A 1 88 ? -4.704 -10.012 -5.125 1.00 86.88 88 TRP A N 1
ATOM 712 C CA . TRP A 1 88 ? -3.366 -9.416 -5.150 1.00 86.88 88 TRP A CA 1
ATOM 713 C C . TRP A 1 88 ? -2.259 -10.419 -4.837 1.00 86.88 88 TRP A C 1
ATOM 715 O O . TRP A 1 88 ? -1.211 -10.390 -5.480 1.00 86.88 88 TRP A O 1
ATOM 725 N N . THR A 1 89 ? -2.488 -11.342 -3.903 1.00 85.62 89 THR A N 1
ATOM 726 C CA . THR A 1 89 ? -1.532 -12.409 -3.577 1.00 85.62 89 THR A CA 1
ATOM 727 C C . THR A 1 89 ? -1.240 -13.275 -4.803 1.00 85.62 89 THR A C 1
ATOM 729 O O . THR A 1 89 ? -0.075 -13.509 -5.129 1.00 85.62 89 THR A O 1
ATOM 732 N N . VAL A 1 90 ? -2.276 -13.690 -5.540 1.00 89.50 90 VAL A N 1
ATOM 733 C CA . VAL A 1 90 ? -2.117 -14.448 -6.793 1.00 89.50 90 VAL A CA 1
ATOM 734 C C . VAL A 1 90 ? -1.366 -13.627 -7.845 1.00 89.50 90 VAL A C 1
ATOM 736 O O . VAL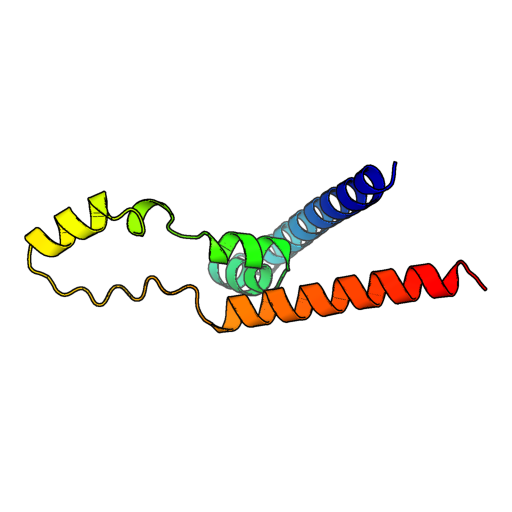 A 1 90 ? -0.444 -14.147 -8.476 1.00 89.50 90 VAL A O 1
ATOM 739 N N . ILE A 1 91 ? -1.699 -12.340 -7.999 1.00 88.50 91 ILE A N 1
ATOM 740 C CA . ILE A 1 91 ? -1.017 -11.431 -8.933 1.00 88.50 91 ILE A CA 1
ATOM 741 C C . ILE A 1 91 ? 0.473 -11.311 -8.593 1.00 88.50 91 ILE A C 1
ATOM 743 O O . ILE A 1 91 ? 1.310 -11.466 -9.481 1.00 88.50 91 ILE A O 1
ATOM 747 N N . PHE A 1 92 ? 0.833 -11.083 -7.326 1.00 85.62 92 PHE A N 1
ATOM 748 C CA . PHE A 1 92 ? 2.233 -10.967 -6.908 1.00 85.62 92 PHE A CA 1
ATOM 749 C C . PHE A 1 92 ? 3.013 -12.262 -7.115 1.00 85.62 92 PHE A C 1
ATOM 751 O O . PHE A 1 92 ? 4.156 -12.219 -7.574 1.00 85.62 92 PHE A O 1
ATOM 758 N N . ILE A 1 93 ? 2.404 -13.415 -6.827 1.00 86.31 93 ILE A N 1
ATOM 759 C CA . ILE A 1 93 ? 3.026 -14.720 -7.076 1.00 86.31 93 ILE A CA 1
ATOM 760 C C . ILE A 1 93 ? 3.260 -14.914 -8.577 1.00 86.31 93 ILE A C 1
ATOM 762 O O . ILE A 1 93 ? 4.363 -15.287 -8.979 1.00 86.31 93 ILE A O 1
ATOM 766 N N . TYR A 1 94 ? 2.263 -14.613 -9.412 1.00 87.75 94 TYR A N 1
ATOM 767 C CA . TYR A 1 94 ? 2.383 -14.747 -10.861 1.00 87.75 94 TYR A CA 1
ATOM 768 C C . TYR A 1 94 ? 3.421 -13.785 -11.448 1.00 87.75 94 TYR A C 1
ATOM 770 O O . TYR A 1 94 ? 4.247 -14.198 -12.257 1.00 87.75 94 TYR A O 1
ATOM 778 N N . LEU A 1 95 ? 3.434 -12.520 -11.018 1.00 84.25 95 LEU A N 1
ATOM 779 C CA . LEU A 1 95 ? 4.429 -11.533 -11.447 1.00 84.25 95 LEU A CA 1
ATOM 780 C C . LEU A 1 95 ? 5.841 -11.928 -11.016 1.00 84.25 95 LEU A C 1
ATOM 782 O O . LEU A 1 95 ? 6.772 -11.818 -11.811 1.00 84.25 95 LEU A O 1
ATOM 786 N N . SER A 1 96 ? 6.000 -12.432 -9.791 1.00 82.38 96 SER A N 1
ATOM 787 C CA . SER A 1 96 ? 7.270 -12.978 -9.308 1.00 82.38 96 SER A CA 1
ATOM 788 C C . SER A 1 96 ? 7.727 -14.151 -10.181 1.00 82.38 96 SER A C 1
ATOM 790 O O . SER A 1 96 ? 8.862 -14.167 -10.658 1.00 82.38 96 SER A O 1
ATOM 792 N N . TYR A 1 97 ? 6.823 -15.087 -10.481 1.00 84.25 97 TYR A N 1
ATOM 793 C CA . TYR A 1 97 ? 7.097 -16.220 -11.364 1.00 84.25 97 TYR A CA 1
ATOM 794 C C . TYR A 1 97 ? 7.461 -15.779 -12.792 1.00 84.25 97 TYR A C 1
ATOM 796 O O . TYR A 1 97 ? 8.443 -16.259 -13.359 1.00 84.25 97 TYR A O 1
ATOM 804 N N . ALA A 1 98 ? 6.725 -14.825 -13.364 1.00 84.88 98 ALA A N 1
ATOM 805 C CA . ALA A 1 98 ? 6.981 -14.283 -14.695 1.00 84.88 98 ALA A CA 1
ATOM 806 C C . ALA A 1 98 ? 8.328 -13.545 -14.771 1.00 84.88 98 ALA A C 1
ATOM 808 O O . ALA A 1 98 ? 9.067 -13.722 -15.738 1.00 84.88 98 ALA A O 1
ATOM 809 N N . LEU A 1 99 ? 8.677 -12.758 -13.748 1.00 78.88 99 LEU A N 1
ATOM 810 C CA . LEU A 1 99 ? 9.975 -12.085 -13.643 1.00 78.88 99 LEU A CA 1
ATOM 811 C C . LEU A 1 99 ? 11.130 -13.081 -13.553 1.00 78.88 99 LEU A C 1
ATOM 813 O O . LEU A 1 99 ? 12.144 -12.890 -14.221 1.00 78.88 99 LEU A O 1
ATOM 817 N N . LEU A 1 100 ? 10.973 -14.149 -12.764 1.00 76.81 100 LEU A N 1
ATOM 818 C CA . LEU A 1 100 ? 11.964 -15.221 -12.669 1.00 76.81 100 LEU A CA 1
ATOM 819 C C . LEU A 1 100 ? 12.147 -15.916 -14.022 1.00 76.81 100 LEU A C 1
ATOM 821 O O . LEU A 1 100 ? 13.275 -16.052 -14.482 1.00 76.81 100 LEU A O 1
ATOM 825 N N . LYS A 1 101 ? 11.050 -16.250 -14.711 1.00 71.19 101 LYS A N 1
ATOM 826 C CA . LYS A 1 101 ? 11.080 -16.901 -16.029 1.00 71.19 101 LYS A CA 1
ATOM 827 C C . LYS A 1 101 ? 11.723 -16.038 -17.121 1.00 71.19 101 LYS A C 1
ATOM 829 O O . LYS A 1 101 ? 12.352 -16.570 -18.024 1.00 71.19 101 LYS A O 1
ATOM 834 N N . LYS A 1 102 ? 11.578 -14.711 -17.049 1.00 67.75 102 LYS A N 1
ATOM 835 C CA . LYS A 1 102 ? 12.132 -13.764 -18.035 1.00 67.75 102 LYS A CA 1
ATOM 836 C C . LYS A 1 102 ? 13.624 -13.473 -17.840 1.00 67.75 102 LYS A C 1
ATOM 838 O O . LYS A 1 102 ? 14.238 -12.880 -18.715 1.00 67.75 102 LYS A O 1
ATOM 843 N N . ARG A 1 103 ? 14.181 -13.826 -16.678 1.00 65.69 103 ARG A N 1
ATOM 844 C CA . ARG A 1 103 ? 15.606 -13.669 -16.352 1.00 65.69 103 ARG A CA 1
ATOM 845 C C . ARG A 1 103 ? 16.397 -14.974 -16.478 1.00 65.69 103 ARG A C 1
ATOM 847 O O . ARG A 1 103 ? 17.612 -14.941 -16.321 1.00 65.69 103 ARG A O 1
ATOM 854 N N . ASP A 1 104 ? 15.687 -16.081 -16.681 1.00 61.94 104 ASP A N 1
ATOM 855 C CA . ASP A 1 104 ? 16.211 -17.445 -16.832 1.00 61.94 104 ASP A CA 1
ATOM 856 C C . ASP A 1 104 ? 16.164 -17.928 -18.304 1.00 61.94 104 ASP A C 1
ATOM 858 O O . ASP A 1 104 ? 16.400 -19.098 -18.588 1.00 61.94 104 ASP A O 1
ATOM 862 N N . LEU A 1 105 ? 15.851 -17.018 -19.239 1.00 51.06 105 LEU A N 1
ATOM 863 C CA . LEU A 1 105 ? 15.982 -17.137 -20.701 1.00 51.06 105 LEU A CA 1
ATOM 864 C C . LEU A 1 105 ? 16.982 -16.083 -21.187 1.00 51.06 105 LEU A C 1
ATOM 866 O O . LEU A 1 105 ? 17.680 -16.367 -22.183 1.00 51.06 105 LEU A O 1
#

Radius of gyration: 18.8 Å; chains: 1; bounding box: 48×34×51 Å